Protein AF-A0A6J0SMD6-F1 (afdb_monomer_lite)

Foldseek 3Di:
DDDDDDDDDDDDDDDDDDDDDDDDPDDDDDPPPDPDDDDPPPPDPPDPVVVVVVVVLVVQLVVLLVCCLVPVVSSQVSCVVVVNFDPDPVRVVCVVVVDPSRPD

Radius of gyration: 27.38 Å; chains: 1; bounding box: 63×60×54 Å

pLDDT: mean 72.51, std 21.71, range [35.09, 97.5]

Secondary structure (DSSP, 8-state):
-----------------------------------------------HHHHHHHHHHHHHHHHHHHHHHH-HHHHHHHHHHTTSS-SSHHHHHHHHHH-TTS--

Sequence (104 aa):
PDKPSDQDMGEGKCLEIGGRRSSASSLDSTVSSGIGSVGTQTTVPDDPEQFEVIKQQKEIIEHGIELFNKKSKRGLQYLQEQGMLGVTAEDVAQFLHQEERLCS

Structure (mmCIF, N/CA/C/O backbone):
data_AF-A0A6J0SMD6-F1
#
_entry.id   AF-A0A6J0SMD6-F1
#
loop_
_atom_site.group_PDB
_atom_site.id
_atom_site.type_symbol
_atom_site.label_atom_id
_atom_site.label_alt_id
_atom_site.label_comp_id
_atom_site.label_asym_id
_atom_site.label_entity_id
_atom_site.label_seq_id
_atom_site.pdbx_PDB_ins_code
_atom_site.Cartn_x
_atom_site.Cartn_y
_atom_site.Cartn_z
_atom_site.occupancy
_atom_site.B_iso_or_equiv
_atom_site.auth_seq_id
_atom_site.auth_comp_id
_atom_site.auth_asym_id
_atom_site.auth_atom_id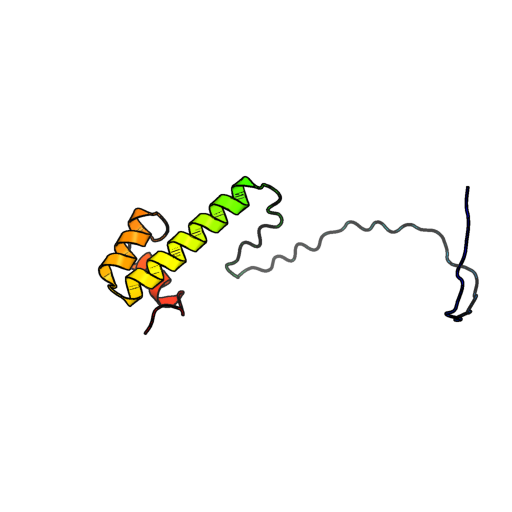
_atom_site.pdbx_PDB_model_num
ATOM 1 N N . PRO A 1 1 ? 36.037 47.178 -24.296 1.00 39.22 1 PRO A N 1
ATOM 2 C CA . PRO A 1 1 ? 36.045 46.830 -22.858 1.00 39.22 1 PRO A CA 1
ATOM 3 C C . PRO A 1 1 ? 35.768 45.330 -22.672 1.00 39.22 1 PRO A C 1
ATOM 5 O O . PRO A 1 1 ? 34.739 44.856 -23.129 1.00 39.22 1 PRO A O 1
ATOM 8 N N . ASP A 1 2 ? 36.615 44.472 -22.127 1.00 35.09 2 ASP A N 1
ATOM 9 C CA . ASP A 1 2 ? 37.930 44.543 -21.496 1.00 35.09 2 ASP A CA 1
ATOM 10 C C . ASP A 1 2 ? 38.470 43.095 -21.544 1.00 35.09 2 ASP A C 1
ATOM 12 O O . ASP A 1 2 ? 37.685 42.145 -21.515 1.00 35.09 2 ASP A O 1
ATOM 16 N N . LYS A 1 3 ? 39.791 42.913 -21.630 1.00 44.03 3 LYS A N 1
ATOM 17 C CA . LYS A 1 3 ? 40.476 41.679 -21.186 1.00 44.03 3 LYS A CA 1
ATOM 18 C C . LYS A 1 3 ? 41.055 41.973 -19.797 1.00 44.03 3 LYS A C 1
ATOM 20 O O . LYS A 1 3 ? 41.480 43.111 -19.600 1.00 44.03 3 LYS A O 1
ATOM 25 N N . PRO A 1 4 ? 41.103 41.005 -18.864 1.00 47.28 4 PRO A N 1
ATOM 26 C CA . PRO A 1 4 ? 42.362 40.266 -18.596 1.00 47.28 4 PRO A CA 1
ATOM 27 C C . PRO A 1 4 ? 42.129 38.762 -18.266 1.00 47.28 4 PRO A C 1
ATOM 29 O O . PRO A 1 4 ? 41.026 38.388 -17.887 1.00 47.28 4 PRO A O 1
ATOM 32 N N . SER A 1 5 ? 43.007 37.834 -18.686 1.00 45.56 5 SER A N 1
ATOM 33 C CA . SER A 1 5 ? 44.125 37.190 -17.931 1.00 45.56 5 SER A CA 1
ATOM 34 C C . SER A 1 5 ? 43.629 36.354 -16.731 1.00 45.56 5 SER A C 1
ATOM 36 O O . SER A 1 5 ? 42.897 36.874 -15.908 1.00 45.56 5 SER A O 1
ATOM 38 N N . ASP A 1 6 ? 43.871 35.040 -16.649 1.00 44.12 6 ASP A N 1
ATOM 39 C CA . ASP A 1 6 ? 45.184 34.467 -16.320 1.00 44.12 6 ASP A CA 1
ATOM 40 C C . ASP A 1 6 ? 45.515 33.117 -16.990 1.00 44.12 6 ASP A C 1
ATOM 42 O O . ASP A 1 6 ? 44.655 32.301 -17.325 1.00 44.12 6 ASP A O 1
ATOM 46 N N . GLN A 1 7 ? 46.822 32.948 -17.184 1.00 41.75 7 GLN A N 1
ATOM 47 C CA . GLN A 1 7 ? 47.554 31.750 -17.589 1.00 41.75 7 GLN A CA 1
ATOM 48 C C . GLN A 1 7 ? 47.791 30.799 -16.399 1.00 41.75 7 GLN A C 1
ATOM 50 O O . GLN A 1 7 ? 47.640 31.209 -15.254 1.00 41.75 7 GLN A O 1
ATOM 55 N N . ASP A 1 8 ? 48.302 29.601 -16.732 1.00 40.34 8 ASP A N 1
ATOM 56 C CA . ASP A 1 8 ? 49.176 28.701 -15.939 1.00 40.34 8 ASP A CA 1
ATOM 57 C C . ASP A 1 8 ? 48.498 27.397 -15.473 1.00 40.34 8 ASP A C 1
ATOM 59 O O . ASP A 1 8 ? 47.407 27.419 -14.919 1.00 40.34 8 ASP A O 1
ATOM 63 N N . MET A 1 9 ? 49.041 26.189 -15.629 1.00 38.19 9 MET A N 1
ATOM 64 C CA . MET A 1 9 ? 50.107 25.607 -16.450 1.00 38.19 9 MET A CA 1
ATOM 65 C C . MET A 1 9 ? 49.895 24.093 -16.349 1.00 38.19 9 MET A C 1
ATOM 67 O O . MET A 1 9 ? 49.522 23.560 -15.308 1.00 38.19 9 MET A O 1
ATOM 71 N N . GLY A 1 10 ? 50.074 23.397 -17.461 1.00 41.69 10 GLY A N 1
ATOM 72 C CA . GLY A 1 10 ? 49.885 21.955 -17.556 1.00 41.69 10 GLY A CA 1
ATOM 73 C C . GLY A 1 10 ? 50.614 21.455 -18.783 1.00 41.69 10 GLY A C 1
ATOM 74 O O . GLY A 1 10 ? 50.015 21.015 -19.759 1.00 41.69 10 GLY A O 1
ATOM 75 N N . GLU A 1 11 ? 51.923 21.665 -18.764 1.00 44.94 11 GLU A N 1
ATOM 76 C CA . GLU A 1 11 ? 52.881 21.136 -19.717 1.00 44.94 11 GLU A CA 1
ATOM 77 C C . GLU A 1 11 ? 52.732 19.617 -19.903 1.00 44.94 11 GLU A C 1
ATOM 79 O O . GLU A 1 11 ? 52.728 18.83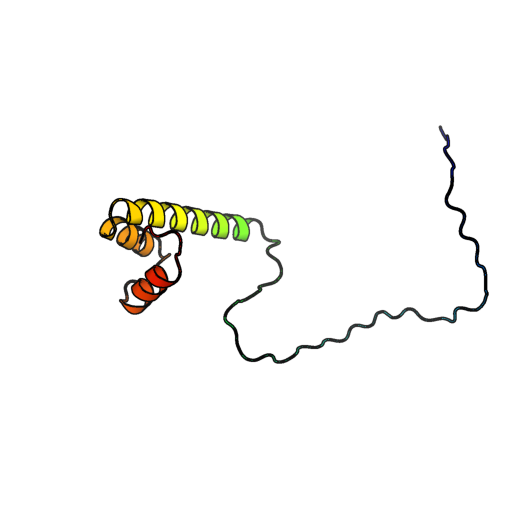1 -18.962 1.00 44.94 11 GLU A O 1
ATOM 84 N N . GLY A 1 12 ? 52.607 19.202 -21.160 1.00 43.97 12 GLY A N 1
ATOM 85 C CA . GLY A 1 12 ? 52.520 17.802 -21.562 1.00 43.97 12 GLY A CA 1
ATOM 86 C C . GLY A 1 12 ? 52.673 17.687 -23.071 1.00 43.97 12 GLY A C 1
ATOM 87 O O . GLY A 1 12 ? 51.799 17.196 -23.776 1.00 43.97 12 GLY A O 1
ATOM 88 N N . LYS A 1 13 ? 53.757 18.262 -23.592 1.00 39.56 13 LYS A N 1
ATOM 89 C CA . LYS A 1 13 ? 54.061 18.324 -25.020 1.00 39.56 13 LYS A CA 1
ATOM 90 C C . LYS A 1 13 ? 54.573 16.955 -25.482 1.00 39.56 13 LYS A C 1
ATOM 92 O O . LYS A 1 13 ? 55.705 16.595 -25.188 1.00 39.56 13 LYS A O 1
ATOM 97 N N . CYS A 1 14 ? 53.779 16.233 -26.263 1.00 45.03 14 CYS A N 1
ATOM 98 C CA . CYS A 1 14 ? 54.290 15.267 -27.236 1.00 45.03 14 CYS A CA 1
ATOM 99 C C . CYS A 1 14 ? 53.547 15.485 -28.557 1.00 45.03 14 CYS A C 1
ATOM 101 O O . CYS A 1 14 ? 52.400 15.085 -28.725 1.00 45.03 14 CYS A O 1
ATOM 103 N N . LEU A 1 15 ? 54.208 16.199 -29.473 1.00 44.44 15 LEU A N 1
ATOM 104 C CA . LEU A 1 15 ? 53.857 16.228 -30.889 1.00 44.44 15 LEU A CA 1
ATOM 105 C C . LEU A 1 15 ? 54.385 14.941 -31.530 1.00 44.44 15 LEU A C 1
ATOM 107 O O . LEU A 1 15 ? 55.589 14.711 -31.476 1.00 44.44 15 LEU A O 1
ATOM 111 N N . GLU A 1 16 ? 53.529 14.192 -32.221 1.00 43.44 16 GLU A N 1
ATOM 112 C CA . GLU A 1 16 ? 53.945 13.388 -33.380 1.00 43.44 16 GLU A CA 1
ATOM 113 C C . GLU A 1 16 ? 52.753 13.196 -34.336 1.00 43.44 16 GLU A C 1
ATOM 115 O O . GLU A 1 16 ? 51.868 12.365 -34.160 1.00 43.44 16 GLU A O 1
ATOM 120 N N . ILE A 1 17 ? 52.651 14.192 -35.216 1.00 53.88 17 ILE A N 1
ATOM 121 C CA . ILE A 1 17 ? 52.291 14.178 -36.638 1.00 53.88 17 ILE A CA 1
ATOM 122 C C . ILE A 1 17 ? 51.546 12.929 -37.161 1.00 53.88 17 ILE A C 1
ATOM 124 O O . ILE A 1 17 ? 52.066 11.823 -37.215 1.00 53.88 17 ILE A O 1
ATOM 128 N N . GLY A 1 18 ? 50.362 13.163 -37.746 1.00 52.91 18 GLY A N 1
ATOM 129 C CA . GLY A 1 18 ? 49.844 12.295 -38.816 1.00 52.91 18 GLY A CA 1
ATOM 130 C C . GLY A 1 18 ? 48.518 11.573 -38.566 1.00 52.91 18 GLY A C 1
ATOM 131 O O . GLY A 1 18 ? 48.292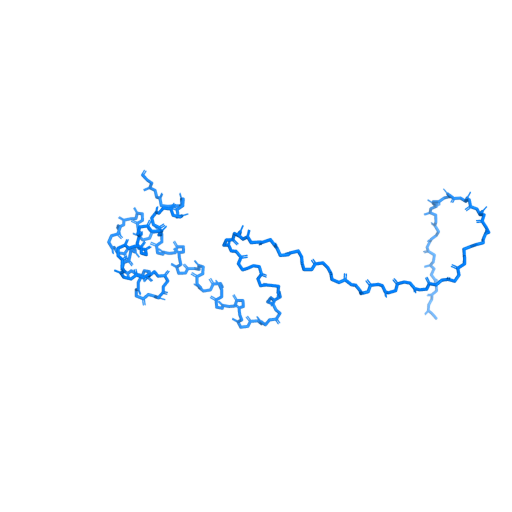 10.507 -39.135 1.00 52.91 18 GLY A O 1
ATOM 132 N N . GLY A 1 19 ? 47.611 12.143 -37.768 1.00 39.97 19 GLY A N 1
ATOM 133 C CA . GLY A 1 19 ? 46.252 11.623 -37.583 1.00 39.97 19 GLY A CA 1
ATOM 134 C C . GLY A 1 19 ? 45.355 11.861 -38.801 1.00 39.97 19 GLY A C 1
ATOM 135 O O . GLY A 1 19 ? 44.858 12.960 -39.036 1.00 39.97 19 GLY A O 1
ATOM 136 N N . ARG A 1 20 ? 45.155 10.806 -39.587 1.00 59.53 20 ARG A N 1
ATOM 137 C CA . ARG A 1 20 ? 44.264 10.740 -40.746 1.00 59.53 20 ARG A CA 1
ATOM 138 C C . ARG A 1 20 ? 42.810 11.034 -40.356 1.00 59.53 20 ARG A C 1
ATOM 140 O O . ARG A 1 20 ? 42.272 10.441 -39.434 1.00 59.53 20 ARG A O 1
ATOM 147 N N . ARG A 1 21 ? 42.184 11.898 -41.155 1.00 63.25 21 ARG A N 1
ATOM 148 C CA . ARG A 1 21 ? 40.785 11.860 -41.620 1.00 63.25 21 ARG A CA 1
A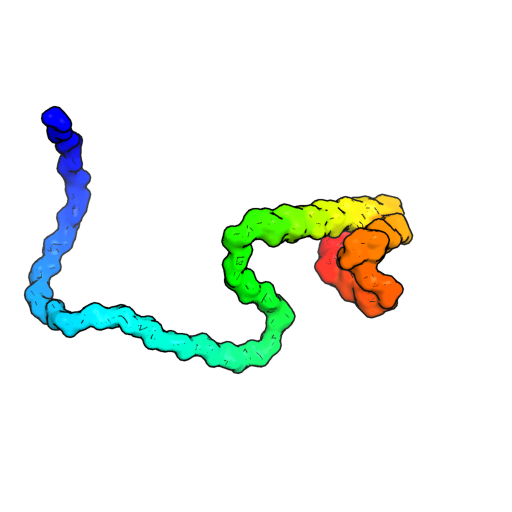TOM 149 C C . ARG A 1 21 ? 39.979 10.646 -41.113 1.00 63.25 21 ARG A C 1
ATOM 151 O O . ARG A 1 21 ? 40.192 9.544 -41.609 1.00 63.25 21 ARG A O 1
ATOM 158 N N . SER A 1 22 ? 39.022 10.876 -40.220 1.00 46.69 22 SER A N 1
ATOM 159 C CA . SER A 1 22 ? 37.600 10.562 -40.431 1.00 46.69 22 SER A CA 1
ATOM 160 C C . SER A 1 22 ? 36.834 10.737 -39.128 1.00 46.69 22 SER A C 1
ATOM 162 O O . SER A 1 22 ? 37.130 10.103 -38.120 1.00 46.69 22 SER A O 1
ATOM 164 N N . SER A 1 23 ? 35.808 11.576 -39.187 1.00 55.00 23 SER A N 1
ATOM 165 C CA . SER A 1 23 ? 34.699 11.569 -38.247 1.00 55.00 23 SER A CA 1
ATOM 166 C C . SER A 1 23 ? 34.092 10.166 -38.212 1.00 55.00 23 SER A C 1
ATOM 168 O O . SER A 1 23 ? 33.632 9.673 -39.240 1.00 55.00 23 SER A O 1
ATOM 170 N N . ALA A 1 24 ? 34.091 9.527 -37.047 1.00 53.00 24 ALA A N 1
ATOM 171 C CA . ALA A 1 24 ? 33.325 8.314 -36.805 1.00 53.00 24 ALA A CA 1
ATOM 172 C C . ALA A 1 24 ? 32.137 8.674 -35.910 1.00 53.00 24 ALA A C 1
ATOM 174 O O . ALA A 1 24 ? 32.187 8.541 -34.691 1.00 53.00 24 ALA A O 1
ATOM 175 N N . SER A 1 25 ? 31.062 9.165 -36.525 1.00 60.53 25 SER A N 1
ATOM 176 C CA . SER A 1 25 ? 29.728 8.958 -35.971 1.00 60.53 25 SER A CA 1
ATOM 177 C C . SER A 1 25 ? 29.345 7.513 -36.293 1.00 60.53 25 SER A C 1
ATOM 179 O O . SER A 1 25 ? 28.827 7.241 -37.376 1.00 60.53 25 SER A O 1
ATOM 181 N N . SER A 1 26 ? 29.653 6.582 -35.393 1.00 52.22 26 SER A N 1
ATOM 182 C CA . SER A 1 26 ? 29.167 5.207 -35.508 1.00 52.22 26 SER A CA 1
ATOM 183 C C . SER A 1 26 ? 27.938 5.048 -34.632 1.00 52.22 26 SER A C 1
ATOM 185 O O . SER A 1 26 ? 28.010 4.799 -33.433 1.00 52.22 26 SER A O 1
ATOM 187 N N . LEU A 1 27 ? 26.806 5.252 -35.291 1.00 61.56 27 LEU A N 1
ATOM 188 C CA . LEU A 1 27 ? 25.534 4.634 -34.973 1.00 61.56 27 LEU A CA 1
ATOM 189 C C . LEU A 1 27 ? 25.717 3.149 -35.326 1.00 61.56 27 LEU A C 1
ATOM 191 O O . LEU A 1 27 ? 25.900 2.854 -36.503 1.00 61.56 27 LEU A O 1
ATOM 195 N N . ASP A 1 28 ? 25.713 2.240 -34.355 1.00 51.97 28 ASP A N 1
ATOM 196 C CA . ASP A 1 28 ? 25.141 0.907 -34.572 1.00 51.97 28 ASP A CA 1
ATOM 197 C C . ASP A 1 28 ? 24.811 0.234 -33.239 1.00 51.97 28 ASP A C 1
ATOM 199 O O . ASP A 1 28 ? 25.577 0.249 -32.275 1.00 51.97 28 ASP A O 1
ATOM 203 N N . SER A 1 29 ? 23.601 -0.297 -33.195 1.00 49.62 29 SER A N 1
ATOM 204 C CA . SER A 1 29 ? 22.955 -0.897 -32.046 1.00 49.62 29 SER A CA 1
ATOM 205 C C . SER A 1 29 ? 23.520 -2.281 -31.751 1.00 49.62 29 SER A C 1
ATOM 207 O O . SER A 1 29 ? 23.596 -3.135 -32.623 1.00 49.62 29 SER A O 1
ATOM 209 N N . THR A 1 30 ? 23.754 -2.586 -30.478 1.00 53.56 30 THR A N 1
ATOM 210 C CA . THR A 1 30 ? 23.607 -3.968 -30.011 1.00 53.56 30 THR A CA 1
ATOM 211 C C . THR A 1 30 ? 22.386 -4.026 -29.110 1.00 53.56 30 THR A C 1
ATOM 213 O O . THR A 1 30 ? 22.473 -3.884 -27.893 1.00 53.56 30 THR A O 1
ATOM 216 N N . VAL A 1 31 ? 21.220 -4.240 -29.726 1.00 58.44 31 VAL A N 1
ATOM 217 C CA . VAL A 1 31 ? 20.096 -4.897 -29.050 1.00 58.44 31 VAL A CA 1
ATOM 218 C C . VAL A 1 31 ? 20.541 -6.329 -28.766 1.00 58.44 31 VAL A C 1
ATOM 220 O O . VAL A 1 31 ? 20.319 -7.247 -29.553 1.00 58.44 31 VAL A O 1
ATOM 223 N N . SER A 1 32 ? 21.246 -6.511 -27.651 1.00 49.31 32 SER A N 1
ATOM 224 C CA . SER A 1 32 ? 21.453 -7.841 -27.101 1.00 49.31 32 SER A CA 1
ATOM 225 C C . SER A 1 32 ? 20.093 -8.317 -26.617 1.00 49.31 32 SER A C 1
ATOM 227 O O . SER A 1 32 ? 19.531 -7.774 -25.665 1.00 49.31 32 SER A O 1
ATOM 229 N N . SER A 1 33 ? 19.538 -9.297 -27.327 1.00 57.34 33 SER A N 1
ATOM 230 C CA . SER A 1 33 ? 18.370 -10.053 -26.890 1.00 57.34 33 SER A CA 1
ATOM 231 C C . SER A 1 33 ? 18.760 -10.864 -25.655 1.00 57.34 33 SER A C 1
ATOM 233 O O . SER A 1 33 ? 19.094 -12.042 -25.738 1.00 57.34 33 SER A O 1
ATOM 235 N N . GLY A 1 34 ? 18.767 -10.196 -24.504 1.00 49.41 34 GLY A N 1
ATOM 236 C CA . GLY A 1 34 ? 18.834 -10.796 -23.183 1.00 49.41 34 GLY A CA 1
ATOM 237 C C . GLY A 1 34 ? 17.418 -11.053 -22.698 1.00 49.41 34 GLY A C 1
ATOM 238 O O . GLY A 1 34 ? 16.787 -10.193 -22.093 1.00 49.41 34 GLY A O 1
ATOM 239 N N . ILE A 1 35 ? 16.906 -12.235 -23.014 1.00 53.31 35 ILE A N 1
ATOM 240 C CA . ILE A 1 35 ? 15.727 -12.799 -22.368 1.00 53.31 35 ILE A CA 1
ATOM 241 C C . ILE A 1 35 ? 15.929 -12.828 -20.843 1.00 53.31 35 ILE A C 1
ATOM 243 O O . ILE A 1 35 ? 16.897 -13.396 -20.350 1.00 53.31 35 ILE A O 1
ATOM 247 N N . GLY A 1 36 ? 14.980 -12.245 -20.111 1.00 51.47 36 GLY A N 1
ATOM 248 C CA . GLY A 1 36 ? 14.798 -12.475 -18.678 1.00 51.47 36 GLY A CA 1
ATOM 249 C C . GLY A 1 36 ? 15.466 -11.459 -17.755 1.00 51.47 36 GLY A C 1
ATOM 250 O O . GLY A 1 36 ? 16.550 -11.703 -17.247 1.00 51.47 36 GLY A O 1
ATOM 251 N N . SER A 1 37 ? 14.766 -10.369 -17.448 1.00 44.78 37 SER A N 1
ATOM 252 C CA . SER A 1 37 ? 14.407 -10.054 -16.059 1.00 44.78 37 SER A CA 1
ATOM 253 C C . SER A 1 37 ? 13.423 -8.888 -16.042 1.00 44.78 37 SER A C 1
ATOM 255 O O . SER A 1 37 ? 13.524 -7.961 -16.843 1.00 44.78 37 SER A O 1
ATOM 257 N N . VAL A 1 38 ? 12.442 -8.964 -15.152 1.00 53.31 38 VAL A N 1
ATOM 258 C CA . VAL A 1 38 ? 11.429 -7.934 -14.933 1.00 53.31 38 VAL A CA 1
ATOM 259 C C . VAL A 1 38 ? 12.124 -6.614 -14.564 1.00 53.31 38 VAL A C 1
ATOM 261 O O . VAL A 1 38 ? 13.007 -6.584 -13.711 1.00 53.31 38 VAL A O 1
ATOM 264 N N . GLY A 1 39 ? 11.781 -5.529 -15.252 1.00 51.00 39 GLY A N 1
ATOM 265 C CA . GLY A 1 39 ? 12.425 -4.235 -15.047 1.00 51.00 39 GLY A CA 1
ATOM 266 C C . GLY A 1 39 ? 12.431 -3.421 -16.325 1.00 51.00 39 GLY A C 1
ATOM 267 O O . GLY A 1 39 ? 13.469 -3.251 -16.958 1.00 51.00 39 GLY A O 1
ATOM 268 N N . THR A 1 40 ? 11.261 -2.927 -16.718 1.00 46.59 40 THR A N 1
ATOM 269 C CA . THR A 1 40 ? 11.113 -1.836 -17.684 1.00 46.59 40 THR A CA 1
ATOM 270 C C . THR A 1 40 ? 11.955 -0.637 -17.237 1.00 46.59 40 THR A C 1
ATOM 272 O O . THR A 1 40 ? 11.482 0.249 -16.532 1.00 46.59 40 THR A O 1
ATOM 275 N N . GLN A 1 41 ? 13.221 -0.594 -17.654 1.00 53.59 41 GLN A N 1
ATOM 276 C CA . GLN A 1 41 ? 13.968 0.648 -17.809 1.00 53.59 41 GLN A CA 1
ATOM 277 C C . GLN A 1 41 ? 13.360 1.384 -19.007 1.00 53.59 41 GLN A C 1
ATOM 279 O O . GLN A 1 41 ? 13.836 1.281 -20.134 1.00 53.59 41 GLN A O 1
ATOM 284 N N . THR A 1 42 ? 12.257 2.092 -18.775 1.00 50.53 42 THR A N 1
ATOM 285 C CA . THR A 1 42 ? 11.786 3.135 -19.687 1.00 50.53 42 THR A CA 1
ATOM 286 C C . THR A 1 42 ? 12.715 4.330 -19.542 1.00 50.53 42 THR A C 1
ATOM 288 O O . THR A 1 42 ? 12.681 5.062 -18.556 1.00 50.53 42 THR A O 1
ATOM 291 N N . THR A 1 43 ? 13.594 4.485 -20.521 1.00 59.62 43 THR A N 1
ATOM 292 C CA . THR A 1 43 ? 14.404 5.676 -20.734 1.00 59.62 43 THR A CA 1
ATOM 293 C C . THR A 1 43 ? 13.501 6.891 -20.971 1.00 59.62 43 THR A C 1
A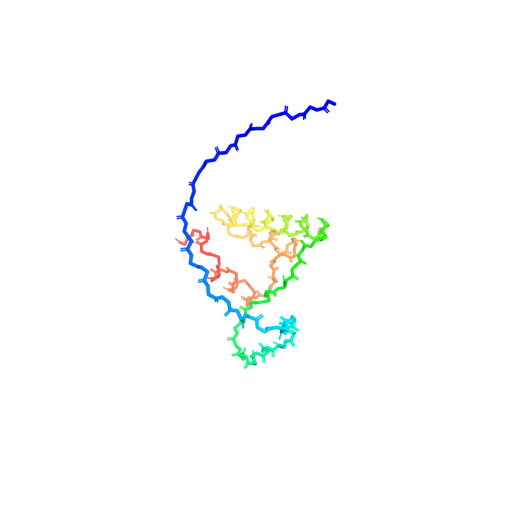TOM 295 O O . THR A 1 43 ? 12.675 6.857 -21.881 1.00 59.62 43 THR A O 1
ATOM 298 N N . VAL A 1 44 ? 13.765 7.956 -20.203 1.00 56.81 44 VAL A N 1
ATOM 299 C CA . VAL A 1 44 ? 13.298 9.353 -20.336 1.00 56.81 44 VAL A CA 1
ATOM 300 C C . VAL A 1 44 ? 11.891 9.669 -19.787 1.00 56.81 44 VAL A C 1
ATOM 302 O O . VAL A 1 44 ? 10.919 9.621 -20.535 1.00 56.81 44 VAL A O 1
ATOM 305 N N . PRO A 1 45 ? 11.765 10.107 -18.517 1.00 58.34 45 PRO A N 1
ATOM 306 C CA . PRO A 1 45 ? 10.715 11.033 -18.121 1.00 58.34 45 PRO A CA 1
ATOM 307 C C . PRO A 1 45 ? 11.244 12.458 -18.359 1.00 58.34 45 PRO A C 1
ATOM 309 O O . PRO A 1 45 ? 11.977 12.988 -17.534 1.00 58.34 45 PRO A O 1
ATOM 312 N N . ASP A 1 46 ? 10.941 13.059 -19.509 1.00 60.59 46 ASP A N 1
ATOM 313 C CA . ASP A 1 46 ? 11.121 14.511 -19.740 1.00 60.59 46 ASP A CA 1
ATOM 314 C C . ASP A 1 46 ? 9.761 15.235 -19.754 1.00 60.59 46 ASP A C 1
ATOM 316 O O . ASP A 1 46 ? 9.662 16.397 -20.143 1.00 60.59 46 ASP A O 1
ATOM 320 N N . ASP A 1 47 ? 8.696 14.548 -19.325 1.00 77.19 47 ASP A N 1
ATOM 321 C CA . ASP A 1 47 ? 7.366 15.128 -19.188 1.00 77.19 47 ASP A CA 1
ATOM 322 C C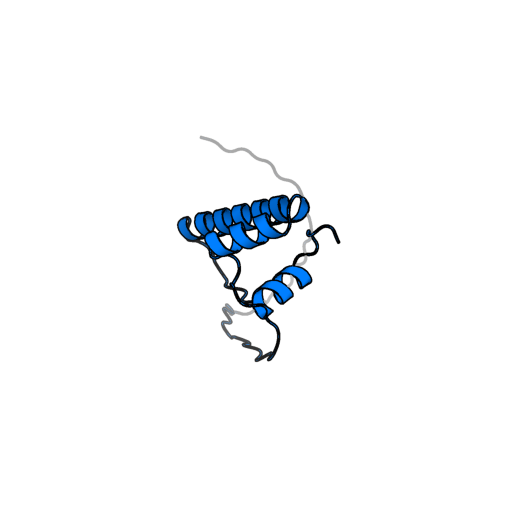 . ASP A 1 47 ? 7.064 15.415 -17.701 1.00 77.19 47 ASP A C 1
ATOM 324 O O . ASP A 1 47 ? 7.083 14.487 -16.879 1.00 77.19 47 ASP A O 1
ATOM 328 N N . PRO A 1 48 ? 6.832 16.685 -17.313 1.00 80.50 48 PRO A N 1
ATOM 329 C CA . PRO A 1 48 ? 6.614 17.068 -15.918 1.00 80.50 48 PRO A CA 1
ATOM 330 C C . PRO A 1 48 ? 5.387 16.390 -15.293 1.00 80.50 48 PRO A C 1
ATOM 332 O O . PRO A 1 48 ? 5.409 16.100 -14.097 1.00 80.50 48 PRO A O 1
ATOM 335 N N . GLU A 1 49 ? 4.358 16.067 -16.078 1.00 87.25 49 GLU A N 1
ATOM 336 C CA . GLU A 1 49 ? 3.146 15.407 -15.582 1.00 87.25 49 GLU A CA 1
ATOM 337 C C . GLU A 1 49 ? 3.448 13.972 -15.128 1.00 87.25 49 GLU A C 1
ATOM 339 O O . GLU A 1 49 ? 2.988 13.516 -14.077 1.00 87.25 49 GLU A O 1
ATOM 344 N N . GLN A 1 50 ? 4.316 13.268 -15.862 1.00 85.88 50 GLN A N 1
ATOM 345 C CA . GLN A 1 50 ? 4.717 11.908 -15.506 1.00 85.88 50 GLN A CA 1
ATOM 346 C C . GLN A 1 50 ? 5.458 11.865 -14.158 1.00 85.88 50 GLN A C 1
ATOM 348 O O . GLN A 1 50 ? 5.266 10.929 -13.376 1.00 85.88 50 GLN A O 1
ATOM 353 N N . PHE A 1 51 ? 6.272 12.880 -13.846 1.00 85.06 51 PHE A N 1
ATOM 354 C CA . PHE A 1 51 ? 6.940 12.977 -12.545 1.00 85.06 51 PHE A CA 1
ATOM 355 C C . PHE A 1 51 ? 5.958 13.168 -11.394 1.00 85.06 51 PHE A C 1
ATOM 357 O O . PHE A 1 51 ? 6.135 12.556 -10.339 1.00 85.06 51 PHE A O 1
ATOM 364 N N . GLU A 1 52 ? 4.932 13.997 -11.582 1.00 91.81 52 GLU A N 1
ATOM 365 C CA . GLU A 1 52 ? 3.915 14.243 -10.559 1.00 91.81 52 GLU A CA 1
ATOM 366 C C . GLU A 1 52 ? 3.116 12.976 -10.255 1.00 91.81 52 GLU A C 1
ATOM 368 O O . GLU A 1 52 ? 2.938 12.633 -9.084 1.00 91.81 52 GLU A O 1
ATOM 373 N N . VAL A 1 53 ? 2.726 12.226 -11.291 1.00 92.06 53 VAL A N 1
ATOM 374 C CA . VAL A 1 53 ? 2.022 10.946 -11.125 1.00 92.06 53 VAL A CA 1
ATOM 375 C C . VAL A 1 53 ? 2.895 9.936 -10.383 1.00 92.06 53 VAL A C 1
ATOM 377 O O . VAL A 1 53 ? 2.449 9.344 -9.400 1.00 92.06 53 VAL A O 1
ATOM 380 N N . ILE A 1 54 ? 4.155 9.759 -10.795 1.00 90.94 54 ILE A N 1
ATOM 381 C CA . ILE A 1 54 ? 5.079 8.824 -10.131 1.00 90.94 54 ILE A CA 1
ATOM 382 C C . ILE A 1 54 ? 5.299 9.227 -8.670 1.00 90.94 54 ILE A C 1
ATOM 384 O O . ILE A 1 54 ? 5.336 8.370 -7.784 1.00 90.94 54 ILE A O 1
ATOM 388 N N . LYS A 1 55 ? 5.441 10.528 -8.399 1.00 93.38 55 LYS A N 1
ATOM 389 C CA . LYS A 1 55 ? 5.590 11.045 -7.039 1.00 93.38 55 LYS A CA 1
ATOM 390 C C . LYS A 1 55 ? 4.359 10.722 -6.194 1.00 93.38 55 LYS A C 1
ATOM 392 O O . LYS A 1 55 ? 4.512 10.183 -5.102 1.00 93.38 55 LYS A O 1
ATOM 397 N N . GLN A 1 56 ? 3.163 10.986 -6.712 1.00 95.44 56 GLN A N 1
ATOM 398 C CA . GLN A 1 56 ? 1.916 10.706 -6.007 1.00 95.44 56 GLN A CA 1
ATOM 399 C C . GLN A 1 56 ? 1.743 9.207 -5.725 1.00 95.44 56 GLN A C 1
ATOM 401 O O . GLN A 1 56 ? 1.399 8.829 -4.608 1.00 95.44 56 GLN A O 1
ATOM 406 N N . GLN A 1 57 ? 2.027 8.343 -6.703 1.00 94.88 57 GLN A N 1
ATOM 407 C CA . GLN A 1 57 ? 1.974 6.890 -6.513 1.00 94.88 57 GLN A CA 1
ATOM 408 C C . GLN A 1 57 ? 2.919 6.439 -5.397 1.00 94.88 57 GLN A C 1
ATOM 410 O O . GLN A 1 57 ? 2.516 5.670 -4.524 1.00 94.88 57 GLN A O 1
ATOM 415 N N . LYS A 1 58 ? 4.153 6.962 -5.372 1.00 92.94 58 LYS A N 1
ATOM 416 C CA . LYS A 1 58 ? 5.097 6.681 -4.284 1.00 92.94 58 LYS A CA 1
ATOM 417 C C . LYS A 1 58 ? 4.543 7.118 -2.933 1.00 92.94 58 LYS A C 1
ATOM 419 O O . LYS A 1 58 ? 4.524 6.306 -2.017 1.00 92.94 58 LYS A O 1
ATOM 424 N N . GLU A 1 59 ? 4.048 8.347 -2.813 1.00 96.00 59 GLU A N 1
ATOM 425 C CA . GLU A 1 59 ? 3.478 8.862 -1.558 1.00 96.00 59 GLU A CA 1
ATOM 426 C C . GLU A 1 59 ? 2.319 7.987 -1.044 1.00 96.00 59 GLU A C 1
ATOM 428 O O . GLU A 1 59 ? 2.244 7.687 0.150 1.00 96.00 59 GLU A O 1
ATOM 433 N N . ILE A 1 60 ? 1.455 7.507 -1.944 1.00 95.75 60 ILE A N 1
ATOM 434 C CA . ILE A 1 60 ? 0.371 6.578 -1.606 1.00 95.75 60 ILE A CA 1
ATOM 435 C C . ILE A 1 60 ? 0.926 5.250 -1.073 1.00 95.75 60 ILE A C 1
ATOM 437 O O . ILE A 1 60 ? 0.453 4.767 -0.042 1.00 95.75 60 ILE A O 1
ATOM 441 N N . ILE A 1 61 ? 1.922 4.655 -1.739 1.00 93.94 61 ILE A N 1
ATOM 442 C CA . ILE A 1 61 ? 2.551 3.408 -1.277 1.00 93.94 61 ILE A CA 1
ATOM 443 C C . ILE A 1 61 ? 3.147 3.593 0.121 1.00 93.94 61 ILE A C 1
ATOM 445 O O . ILE A 1 61 ? 2.876 2.793 1.019 1.00 93.94 61 ILE A O 1
ATOM 449 N N . GLU A 1 62 ? 3.904 4.670 0.341 1.00 94.25 62 GLU A N 1
ATOM 450 C CA . GLU A 1 62 ? 4.537 4.939 1.634 1.00 94.25 62 GLU A CA 1
ATOM 451 C C . GLU A 1 62 ? 3.512 5.068 2.758 1.00 94.25 62 GLU A C 1
ATOM 453 O O . GLU A 1 62 ? 3.681 4.477 3.831 1.00 94.25 62 GLU A O 1
ATOM 458 N N . HIS A 1 63 ? 2.420 5.790 2.500 1.00 96.12 63 HIS A N 1
ATOM 459 C CA . HIS A 1 63 ? 1.345 5.930 3.470 1.00 96.12 63 HIS A CA 1
ATOM 460 C C . HIS A 1 63 ? 0.603 4.608 3.701 1.00 96.12 63 HIS A C 1
ATOM 462 O O . HIS A 1 63 ? 0.282 4.263 4.839 1.00 96.12 63 HIS A O 1
ATOM 468 N N . GLY A 1 64 ? 0.369 3.823 2.648 1.00 95.69 64 GLY A N 1
ATOM 469 C CA . GLY A 1 64 ? -0.252 2.506 2.750 1.00 95.69 64 GLY A CA 1
ATOM 470 C C . GLY A 1 64 ? 0.563 1.527 3.593 1.00 95.69 64 GLY A C 1
ATOM 471 O O . GLY A 1 64 ? -0.013 0.831 4.431 1.00 95.69 64 GLY A O 1
ATOM 472 N N . ILE A 1 65 ? 1.891 1.531 3.450 1.00 94.12 65 ILE A N 1
ATOM 473 C CA . ILE A 1 65 ? 2.815 0.744 4.282 1.00 94.12 65 ILE A CA 1
ATOM 474 C C . ILE A 1 65 ? 2.772 1.224 5.739 1.00 94.12 65 ILE A C 1
ATOM 476 O O . ILE A 1 65 ? 2.671 0.409 6.656 1.00 94.12 65 ILE A O 1
ATOM 480 N N . GLU A 1 66 ? 2.787 2.539 5.985 1.00 94.88 66 GLU A N 1
ATOM 481 C CA . GLU A 1 66 ? 2.671 3.087 7.344 1.00 94.88 66 GLU A CA 1
ATOM 482 C C . GLU A 1 66 ? 1.353 2.658 8.016 1.00 94.88 66 GLU A C 1
ATOM 484 O O . GLU A 1 66 ? 1.330 2.235 9.179 1.00 94.88 66 GLU A O 1
ATOM 489 N N . LEU A 1 67 ? 0.245 2.727 7.274 1.00 95.75 67 LEU A N 1
ATOM 490 C CA . LEU A 1 67 ? -1.059 2.255 7.726 1.00 95.75 67 LEU A CA 1
ATOM 491 C C . LEU A 1 67 ? -1.063 0.747 7.955 1.00 95.75 67 LEU A C 1
ATOM 493 O O . LEU A 1 67 ? -1.658 0.307 8.936 1.00 95.75 67 LEU A O 1
ATOM 497 N N . PHE A 1 68 ? -0.408 -0.037 7.097 1.00 94.50 68 PHE A N 1
ATOM 498 C CA . PHE A 1 68 ? -0.307 -1.487 7.241 1.00 94.50 68 PHE A CA 1
ATOM 499 C C . PHE A 1 68 ? 0.431 -1.866 8.526 1.00 94.50 68 PHE A C 1
ATOM 501 O O . PHE A 1 68 ? -0.080 -2.668 9.308 1.00 94.50 68 PHE A O 1
ATOM 508 N N . ASN A 1 69 ? 1.571 -1.225 8.790 1.00 91.75 69 ASN A N 1
ATOM 509 C CA . ASN A 1 69 ? 2.377 -1.457 9.989 1.00 91.75 69 ASN A CA 1
ATOM 510 C C . ASN A 1 69 ? 1.606 -1.128 11.281 1.00 91.75 69 ASN A C 1
ATOM 512 O O . ASN A 1 69 ? 1.823 -1.758 12.312 1.00 91.75 69 ASN A O 1
ATOM 516 N N . LYS A 1 70 ? 0.665 -0.173 11.239 1.00 94.06 70 LYS A N 1
ATOM 517 C CA . LYS A 1 70 ? -0.231 0.136 12.371 1.00 94.06 70 LYS A CA 1
ATOM 518 C C . LYS A 1 70 ? -1.448 -0.792 12.433 1.00 94.06 70 LYS A C 1
ATOM 520 O O . LYS A 1 70 ? -1.878 -1.196 13.511 1.00 94.06 70 LYS A O 1
ATOM 525 N N . LYS A 1 71 ? -2.072 -1.047 11.283 1.00 95.06 71 LYS A N 1
ATOM 526 C CA . LYS A 1 71 ? -3.317 -1.803 11.099 1.00 95.06 71 LYS A CA 1
ATOM 527 C C . LYS A 1 71 ? -3.304 -2.467 9.722 1.00 95.06 71 LYS A C 1
ATOM 529 O O . LYS A 1 71 ? -3.804 -1.894 8.753 1.00 95.06 71 LYS A O 1
ATOM 534 N N . SER A 1 72 ? -2.853 -3.717 9.657 1.00 91.31 72 SER A N 1
ATOM 535 C CA . SER A 1 72 ? -2.633 -4.446 8.396 1.00 91.31 72 SER A CA 1
ATOM 536 C C . SER A 1 72 ? -3.833 -4.391 7.445 1.00 91.31 72 SER A C 1
ATOM 538 O O . SER A 1 72 ? -3.697 -4.032 6.279 1.00 91.31 72 SER A O 1
ATOM 540 N N . LYS A 1 73 ? -5.048 -4.631 7.962 1.00 94.56 73 LYS A N 1
ATOM 541 C CA . LYS A 1 73 ? -6.287 -4.571 7.163 1.00 94.56 73 LYS A CA 1
ATOM 542 C C . LYS A 1 73 ? -6.549 -3.192 6.554 1.00 94.56 73 LYS A C 1
ATOM 544 O O . LYS A 1 73 ? -7.038 -3.110 5.435 1.00 94.56 73 LYS A O 1
ATOM 549 N N . ARG A 1 74 ? -6.245 -2.114 7.286 1.00 97.31 74 ARG A N 1
ATOM 550 C CA . ARG A 1 74 ? -6.495 -0.746 6.818 1.00 97.31 74 ARG A CA 1
ATOM 551 C C . ARG A 1 74 ? -5.483 -0.329 5.755 1.00 97.31 74 ARG A C 1
ATOM 553 O O . ARG A 1 74 ? -5.887 0.318 4.798 1.00 97.31 74 ARG A O 1
ATOM 560 N N . GLY A 1 75 ? -4.215 -0.714 5.913 1.00 95.56 75 GLY A N 1
ATOM 561 C CA . GLY A 1 75 ? -3.180 -0.470 4.905 1.00 95.56 75 GLY A CA 1
ATOM 562 C C . GLY A 1 75 ? -3.483 -1.166 3.580 1.00 95.56 75 GLY A C 1
ATOM 563 O O . GLY A 1 75 ? -3.512 -0.504 2.548 1.00 95.56 75 GLY A O 1
ATOM 564 N N . LEU A 1 76 ? -3.824 -2.464 3.617 1.00 95.25 76 LEU A N 1
ATOM 565 C CA . LEU A 1 76 ? -4.217 -3.208 2.409 1.00 95.25 76 LEU A CA 1
ATOM 566 C C . LEU A 1 76 ? -5.426 -2.576 1.716 1.00 95.25 76 LEU A C 1
ATOM 568 O O . LEU A 1 76 ? -5.392 -2.347 0.511 1.00 95.25 76 LEU A O 1
ATOM 572 N N . GLN A 1 77 ? -6.468 -2.247 2.485 1.00 96.50 77 GLN A N 1
ATOM 573 C CA . GLN A 1 77 ? -7.666 -1.614 1.940 1.00 96.50 77 GLN A CA 1
ATOM 574 C C . GLN A 1 77 ? -7.344 -0.270 1.274 1.00 96.50 77 GLN A C 1
ATOM 576 O O . GLN A 1 77 ? -7.822 -0.010 0.178 1.00 96.50 77 GLN A O 1
ATOM 581 N N . TYR A 1 78 ? -6.535 0.575 1.917 1.00 97.50 78 TYR A N 1
ATOM 582 C CA . TYR A 1 78 ? -6.158 1.873 1.362 1.00 97.50 78 TYR A CA 1
ATOM 583 C C . TYR A 1 78 ? -5.417 1.723 0.028 1.00 97.50 78 TYR A C 1
ATOM 585 O O . TYR A 1 78 ? -5.764 2.385 -0.944 1.00 97.50 78 TYR A O 1
ATOM 593 N N . LEU A 1 79 ? -4.446 0.812 -0.045 1.00 96.06 79 LEU A N 1
ATOM 594 C CA . LEU A 1 79 ? -3.689 0.560 -1.273 1.00 96.06 79 LEU A CA 1
ATOM 595 C C . LEU A 1 79 ? -4.583 0.055 -2.414 1.00 96.06 79 LEU A C 1
ATOM 597 O O . LEU A 1 79 ? -4.419 0.481 -3.556 1.00 96.06 79 LEU A O 1
ATOM 601 N N . GLN A 1 80 ? -5.562 -0.796 -2.100 1.00 97.00 80 GLN A N 1
ATOM 602 C CA . GLN A 1 80 ? -6.554 -1.278 -3.065 1.00 97.00 80 GLN A CA 1
ATOM 603 C C . GLN A 1 80 ? -7.502 -0.163 -3.528 1.00 97.00 80 GLN A C 1
ATOM 605 O O . GLN A 1 80 ? -7.755 -0.029 -4.722 1.00 97.00 80 GLN A O 1
ATOM 610 N N . GLU A 1 81 ? -7.983 0.678 -2.607 1.00 96.50 81 GLU A N 1
ATOM 611 C CA . GLU A 1 81 ? -8.841 1.834 -2.913 1.00 96.50 81 GLU A CA 1
ATOM 612 C C . GLU A 1 81 ? -8.131 2.868 -3.803 1.00 96.50 81 GLU A C 1
ATOM 614 O O . GLU A 1 81 ? -8.773 3.493 -4.643 1.00 96.50 81 GLU A O 1
ATOM 619 N N . GLN A 1 82 ? -6.815 3.039 -3.641 1.00 96.94 82 GLN A N 1
ATOM 620 C CA . GLN A 1 82 ? -6.000 3.935 -4.469 1.00 96.94 82 GLN A CA 1
ATOM 621 C C . GLN A 1 82 ? -5.542 3.303 -5.797 1.00 96.94 82 GLN A C 1
ATOM 623 O O . GLN A 1 82 ? -4.867 3.960 -6.586 1.00 96.94 82 GLN A O 1
ATOM 628 N N . GLY A 1 83 ? -5.876 2.032 -6.052 1.00 94.75 83 GLY A N 1
ATOM 629 C CA . GLY A 1 83 ? -5.463 1.311 -7.260 1.00 94.75 83 GLY A CA 1
ATOM 630 C C . GLY A 1 83 ? -3.975 0.946 -7.300 1.00 94.75 83 GLY A C 1
ATOM 631 O O . GLY A 1 83 ? -3.460 0.620 -8.365 1.00 94.75 83 GLY A O 1
ATOM 632 N N . MET A 1 84 ? -3.284 1.009 -6.158 1.00 94.69 84 MET A N 1
ATOM 633 C CA . MET A 1 84 ? -1.860 0.677 -6.033 1.00 94.69 84 MET A CA 1
ATOM 634 C C . MET A 1 84 ? -1.613 -0.798 -5.684 1.00 94.69 84 MET A C 1
ATOM 636 O O . MET A 1 84 ? -0.480 -1.265 -5.755 1.00 94.69 84 MET A O 1
ATOM 640 N N . LEU A 1 85 ? -2.658 -1.534 -5.297 1.00 94.88 85 LEU A N 1
ATOM 641 C CA . LEU A 1 85 ? -2.600 -2.961 -4.995 1.00 94.88 85 LEU A CA 1
ATOM 642 C C . LEU A 1 85 ? -3.839 -3.670 -5.545 1.00 94.88 85 LEU A C 1
ATOM 644 O O . LEU A 1 85 ? -4.959 -3.183 -5.393 1.00 94.88 85 LEU A O 1
ATOM 648 N N . GLY A 1 86 ? -3.653 -4.838 -6.155 1.00 94.62 86 GLY A N 1
ATOM 649 C CA . GLY A 1 86 ? -4.766 -5.665 -6.605 1.00 94.62 86 GLY A CA 1
ATOM 650 C C . GLY A 1 86 ? -5.545 -6.313 -5.452 1.00 94.62 86 GLY A C 1
ATOM 651 O O . GLY A 1 86 ? -5.091 -6.412 -4.310 1.00 94.62 86 GLY A O 1
ATOM 652 N N . VAL A 1 87 ? -6.774 -6.744 -5.742 1.00 93.50 87 VAL A N 1
ATOM 653 C CA . VAL A 1 87 ? -7.663 -7.382 -4.750 1.00 93.50 87 VAL A CA 1
ATOM 654 C C . VAL A 1 87 ? -7.481 -8.893 -4.656 1.00 93.50 87 VAL A C 1
ATOM 656 O O . VAL A 1 87 ? -8.081 -9.533 -3.791 1.00 93.50 87 VAL A O 1
ATOM 659 N N . THR A 1 88 ? -6.680 -9.478 -5.547 1.00 96.62 88 THR A N 1
ATOM 660 C CA . THR A 1 88 ? -6.460 -10.920 -5.559 1.00 96.62 88 THR A CA 1
ATOM 661 C C . THR A 1 88 ? -5.471 -11.327 -4.471 1.00 96.62 88 THR A C 1
ATOM 663 O O . THR A 1 88 ? -4.629 -10.546 -4.029 1.00 96.62 88 THR A O 1
ATOM 666 N N . ALA A 1 89 ? -5.562 -12.582 -4.030 1.00 92.19 89 ALA A N 1
ATOM 667 C CA . ALA A 1 89 ? -4.619 -13.117 -3.054 1.00 92.19 89 ALA A CA 1
ATOM 668 C C . ALA A 1 89 ? -3.178 -13.140 -3.591 1.00 92.19 89 ALA A C 1
ATOM 670 O O . ALA A 1 89 ? -2.245 -12.995 -2.808 1.00 92.19 89 ALA A O 1
ATOM 671 N N . GLU A 1 90 ? -3.004 -13.301 -4.906 1.00 95.38 90 GLU A N 1
ATOM 672 C CA . GLU A 1 90 ? -1.695 -13.274 -5.560 1.00 95.38 90 GLU A CA 1
ATOM 673 C C . GLU A 1 90 ? -1.065 -11.882 -5.475 1.00 95.38 90 GLU A C 1
ATOM 675 O O . GLU A 1 90 ? 0.063 -11.769 -5.003 1.00 95.38 90 GLU A O 1
ATOM 680 N N . ASP A 1 91 ? -1.814 -10.828 -5.813 1.00 92.75 91 ASP A N 1
ATOM 681 C CA . ASP A 1 91 ? -1.328 -9.444 -5.727 1.00 92.75 91 ASP A CA 1
ATOM 682 C C . ASP A 1 91 ? -0.919 -9.087 -4.293 1.00 92.75 91 ASP A C 1
ATOM 684 O O . ASP A 1 91 ? 0.142 -8.512 -4.051 1.00 92.75 91 ASP A O 1
ATOM 688 N N . VAL A 1 92 ? -1.748 -9.472 -3.317 1.00 92.25 92 VAL A N 1
ATOM 689 C CA . VAL A 1 92 ? -1.463 -9.237 -1.898 1.00 92.25 92 VAL A CA 1
ATOM 690 C C . VAL A 1 92 ? -0.225 -10.018 -1.458 1.00 92.25 92 VAL A C 1
ATOM 692 O O . VAL A 1 92 ? 0.622 -9.463 -0.764 1.00 92.25 92 VAL A O 1
ATOM 695 N N . ALA A 1 93 ? -0.085 -11.283 -1.856 1.00 93.06 93 ALA A N 1
ATOM 696 C CA . ALA A 1 93 ? 1.085 -12.086 -1.511 1.00 93.06 93 ALA A CA 1
ATOM 697 C C . ALA A 1 93 ? 2.372 -11.518 -2.125 1.00 93.06 93 ALA A C 1
ATOM 699 O O . ALA A 1 93 ? 3.387 -11.444 -1.434 1.00 93.06 93 ALA A O 1
ATOM 700 N N . GLN A 1 94 ? 2.324 -11.073 -3.384 1.00 91.69 94 GLN A N 1
ATOM 701 C CA . GLN A 1 94 ? 3.449 -10.410 -4.044 1.00 91.69 94 GLN A CA 1
ATOM 702 C C . GLN A 1 94 ? 3.828 -9.115 -3.321 1.00 91.69 94 GLN A C 1
ATOM 704 O O . GLN A 1 94 ? 5.002 -8.914 -3.027 1.00 91.69 94 GLN A O 1
ATOM 709 N N . PHE A 1 95 ? 2.850 -8.284 -2.949 1.00 90.69 95 PHE A N 1
ATOM 710 C CA . PHE A 1 95 ? 3.090 -7.062 -2.178 1.00 90.69 95 PHE A CA 1
ATOM 711 C C . PHE A 1 95 ? 3.751 -7.346 -0.825 1.00 90.69 95 PHE A C 1
ATOM 713 O O . PHE A 1 95 ? 4.766 -6.737 -0.494 1.00 90.69 95 PHE A O 1
ATOM 720 N N . LEU A 1 96 ? 3.221 -8.310 -0.064 1.00 90.06 96 LEU A N 1
ATOM 721 C CA . LEU A 1 96 ? 3.783 -8.694 1.234 1.00 90.06 96 LEU A CA 1
ATOM 722 C C . LEU A 1 96 ? 5.198 -9.277 1.122 1.00 90.06 96 LEU A C 1
ATOM 724 O O . LEU A 1 96 ? 5.970 -9.178 2.070 1.00 90.06 96 LEU A O 1
ATOM 728 N N . HIS A 1 97 ? 5.529 -9.902 -0.010 1.00 86.81 97 HIS A N 1
ATOM 729 C CA . HIS A 1 97 ? 6.856 -10.456 -0.261 1.00 86.81 97 HIS A CA 1
ATOM 730 C C . HIS A 1 97 ? 7.859 -9.406 -0.758 1.00 86.81 97 HIS A C 1
ATOM 732 O O . HIS A 1 97 ? 9.043 -9.500 -0.449 1.00 86.81 97 HIS A O 1
ATOM 738 N N . GLN A 1 98 ? 7.395 -8.427 -1.537 1.00 80.00 98 GLN A N 1
ATOM 739 C CA . GLN A 1 98 ? 8.243 -7.427 -2.180 1.00 80.00 98 GLN A CA 1
ATOM 740 C C . GLN A 1 98 ? 8.599 -6.267 -1.246 1.00 80.00 98 GLN A C 1
ATOM 742 O O . GLN A 1 98 ? 9.690 -5.707 -1.358 1.00 80.00 98 GLN A O 1
ATOM 747 N N . GLU A 1 99 ? 7.688 -5.901 -0.342 1.00 80.44 99 GLU A N 1
ATOM 748 C CA . GLU A 1 99 ? 7.859 -4.742 0.528 1.00 80.44 99 GLU A CA 1
ATOM 749 C C . GLU A 1 99 ? 8.614 -5.082 1.816 1.00 80.44 99 GLU A C 1
ATOM 751 O O . GLU A 1 99 ? 8.033 -5.374 2.861 1.00 80.44 99 GLU A O 1
ATOM 756 N N . GLU A 1 100 ? 9.940 -4.939 1.762 1.00 72.75 100 GLU A N 1
ATOM 757 C CA . GLU A 1 100 ? 10.850 -5.092 2.911 1.00 72.75 100 GLU A CA 1
ATOM 758 C C . GLU A 1 100 ? 10.559 -4.100 4.056 1.00 72.75 100 GLU A C 1
ATOM 760 O O . GLU A 1 100 ? 10.991 -4.292 5.192 1.00 72.75 100 GLU A O 1
ATOM 765 N N . ARG A 1 101 ? 9.827 -3.013 3.767 1.00 74.00 101 ARG A N 1
ATOM 766 C CA . ARG A 1 101 ? 9.432 -1.972 4.734 1.00 74.00 101 ARG A CA 1
ATOM 767 C C . ARG A 1 101 ? 8.264 -2.380 5.634 1.00 74.00 101 ARG A C 1
ATOM 769 O O . ARG A 1 101 ? 7.957 -1.663 6.596 1.00 74.00 101 ARG A O 1
ATOM 776 N N . LEU A 1 102 ? 7.567 -3.467 5.307 1.00 73.69 102 LEU A N 1
ATOM 777 C CA . LEU A 1 102 ? 6.556 -4.031 6.191 1.00 73.69 102 LEU A CA 1
ATOM 778 C C . LEU A 1 102 ? 7.283 -4.584 7.417 1.00 73.69 102 LEU A C 1
ATOM 780 O O . LEU A 1 102 ? 8.221 -5.366 7.295 1.00 73.69 102 LEU A O 1
ATOM 784 N N . CYS A 1 103 ? 6.897 -4.140 8.609 1.00 69.62 103 CYS A N 1
ATOM 785 C CA . CYS A 1 103 ? 7.507 -4.641 9.834 1.00 69.62 103 CYS A CA 1
ATOM 786 C C . CYS A 1 103 ? 7.067 -6.105 10.003 1.00 69.62 103 CYS A C 1
ATOM 788 O O . CYS A 1 103 ? 5.885 -6.348 10.257 1.00 69.62 103 CYS A O 1
ATOM 790 N N . SER A 1 104 ? 7.980 -7.054 9.760 1.00 56.53 104 SER A N 1
ATOM 791 C CA . SER A 1 104 ? 7.715 -8.499 9.853 1.00 56.53 104 SER A CA 1
ATOM 792 C C . SER A 1 104 ? 7.622 -8.978 11.294 1.00 56.53 104 SER A C 1
ATOM 794 O O . SER A 1 104 ? 8.534 -8.596 12.066 1.00 56.53 104 SER A O 1
#